Protein AF-B5U8N8-F1 (afdb_monomer_lite)

Radius of gyration: 16.67 Å; chains: 1; bounding box: 47×26×42 Å

Sequence (140 aa):
MSEQDPPDIVIFSNLIWGAAVVCLRKFFLDRLKLEISGQNAQEILMEIVVDSFTDDTGGHLHRAWTFANHCRKSAYTLGYINQLLRNEILQSVANMEAYMNAADSEKIKEKISTSGLQITYSKNIVKIGNYQFSFNKVAH

Secondary structure (DSSP, 8-state):
--S--HHHHHHHHHHHHHHHHHHHHHHHHHHH-EEE-SHHHHHHHHHHHHTT-SSHHHHHHHHHHHHHHHHHHHHHHT----HHHHHHHHHHHHTHHHHHHHS-HHHHHHHHHHS--EEEEEEEEEEETTEEEEEEEEE-

pLDDT: mean 84.64, std 13.11, range [40.09, 97.38]

Structure (mmCIF, N/CA/C/O backbone):
data_AF-B5U8N8-F1
#
_entry.id   AF-B5U8N8-F1
#
loop_
_atom_site.group_PDB
_atom_site.id
_atom_site.type_symbol
_atom_site.label_atom_id
_atom_site.label_alt_id
_atom_site.label_comp_id
_atom_site.label_asym_id
_atom_site.label_entity_id
_atom_site.label_seq_id
_atom_site.pdbx_PDB_ins_code
_atom_site.Cartn_x
_atom_site.Cartn_y
_atom_site.Cartn_z
_atom_site.occupancy
_atom_site.B_iso_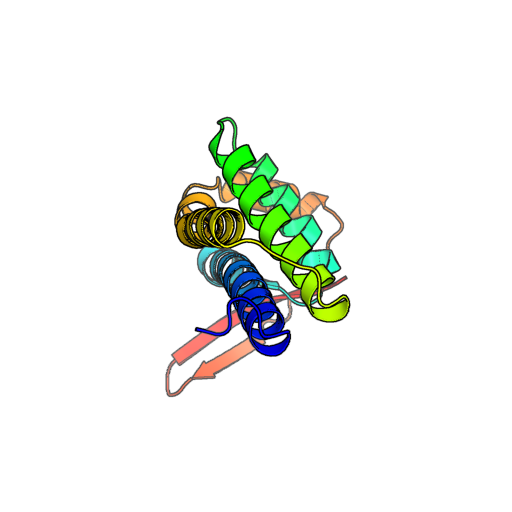or_equiv
_atom_site.auth_seq_id
_atom_site.auth_comp_id
_atom_site.auth_asym_id
_atom_site.auth_atom_id
_atom_site.pdbx_PDB_model_num
ATOM 1 N N . MET A 1 1 ? 18.622 -10.081 -26.498 1.00 40.09 1 MET A N 1
ATOM 2 C CA . MET A 1 1 ? 17.191 -9.711 -26.410 1.00 40.09 1 MET A CA 1
ATOM 3 C C . MET A 1 1 ? 17.149 -8.321 -25.812 1.00 40.09 1 MET A C 1
ATOM 5 O O . MET A 1 1 ? 17.874 -8.130 -24.850 1.00 40.09 1 MET A O 1
ATOM 9 N N . SER A 1 2 ? 16.449 -7.369 -26.441 1.00 42.28 2 SER A N 1
ATOM 10 C CA . SER A 1 2 ? 16.427 -5.941 -26.066 1.00 42.28 2 SER A CA 1
ATOM 11 C C . SER A 1 2 ? 16.275 -5.785 -24.551 1.00 42.28 2 SER A C 1
ATOM 13 O O . SER A 1 2 ? 15.237 -6.129 -23.997 1.00 42.28 2 SER A O 1
ATOM 15 N N . GLU A 1 3 ? 17.352 -5.400 -23.862 1.00 53.81 3 GLU A N 1
ATOM 16 C CA . GLU A 1 3 ? 17.393 -5.459 -22.398 1.00 53.81 3 GLU A CA 1
ATOM 17 C C . GLU A 1 3 ? 16.565 -4.352 -21.751 1.00 53.81 3 GLU A C 1
ATOM 19 O O . GLU A 1 3 ? 16.198 -4.494 -20.585 1.00 53.81 3 GLU A O 1
ATOM 24 N N . GLN A 1 4 ? 16.241 -3.278 -22.478 1.00 58.50 4 GLN A N 1
ATOM 25 C CA . GLN A 1 4 ? 15.483 -2.142 -21.963 1.00 58.50 4 GLN A CA 1
ATOM 26 C C . GLN A 1 4 ? 14.849 -1.321 -23.078 1.00 58.50 4 GLN A C 1
ATOM 28 O O . GLN A 1 4 ? 15.334 -0.242 -23.419 1.00 58.50 4 GLN A O 1
ATOM 33 N N . ASP A 1 5 ? 13.724 -1.790 -23.600 1.00 63.06 5 ASP A N 1
ATOM 34 C CA . ASP A 1 5 ? 12.861 -0.885 -24.339 1.00 63.06 5 ASP A CA 1
ATOM 35 C C . ASP A 1 5 ? 12.143 0.040 -23.335 1.00 63.06 5 ASP A C 1
ATOM 37 O O . ASP A 1 5 ? 11.531 -0.445 -22.376 1.00 63.06 5 ASP A O 1
ATOM 41 N N . PRO A 1 6 ? 12.212 1.379 -23.496 1.00 65.62 6 PRO A N 1
ATOM 42 C CA . PRO A 1 6 ? 11.487 2.318 -22.638 1.00 65.62 6 PRO A CA 1
ATOM 43 C C . PRO A 1 6 ? 9.995 1.962 -22.447 1.00 65.62 6 PRO A C 1
ATOM 45 O O . PRO A 1 6 ? 9.508 2.090 -21.321 1.00 65.62 6 PRO A O 1
ATOM 48 N N . PRO A 1 7 ? 9.276 1.434 -23.465 1.00 73.31 7 PRO A N 1
ATOM 49 C CA . PRO A 1 7 ? 7.942 0.853 -23.290 1.00 73.31 7 PRO A CA 1
ATOM 50 C C . PRO A 1 7 ? 7.827 -0.214 -22.189 1.00 73.31 7 PRO A C 1
ATOM 52 O O . PRO A 1 7 ? 6.867 -0.181 -21.419 1.00 73.31 7 PRO A O 1
ATOM 55 N N . ASP A 1 8 ? 8.800 -1.117 -22.048 1.00 80.81 8 ASP A N 1
ATOM 56 C CA . ASP A 1 8 ? 8.757 -2.196 -21.052 1.00 80.81 8 ASP A CA 1
ATOM 57 C C . ASP A 1 8 ? 8.882 -1.656 -19.628 1.00 80.81 8 ASP A C 1
ATOM 59 O O . ASP A 1 8 ? 8.217 -2.132 -18.708 1.00 80.81 8 ASP A O 1
ATOM 63 N N . ILE A 1 9 ? 9.716 -0.631 -19.439 1.00 81.50 9 ILE A N 1
ATOM 64 C CA . ILE A 1 9 ? 9.893 0.037 -18.144 1.00 81.50 9 ILE A CA 1
ATOM 65 C C . ILE A 1 9 ? 8.608 0.757 -17.739 1.00 81.50 9 ILE A C 1
ATOM 67 O O . ILE A 1 9 ? 8.217 0.702 -16.571 1.00 81.50 9 ILE A O 1
ATOM 71 N N . VAL A 1 10 ? 7.936 1.405 -18.693 1.00 85.38 10 VAL A N 1
ATOM 72 C CA . VAL A 1 10 ? 6.658 2.085 -18.456 1.00 85.38 10 VAL A CA 1
ATOM 73 C C . VAL A 1 10 ? 5.574 1.075 -18.092 1.00 85.38 10 VAL A C 1
ATOM 75 O O . VAL A 1 10 ? 4.872 1.271 -17.100 1.00 85.38 10 VAL A O 1
ATOM 78 N N . ILE A 1 11 ? 5.459 -0.026 -18.844 1.00 88.38 11 ILE A N 1
ATOM 79 C CA . ILE A 1 11 ? 4.492 -1.096 -18.560 1.00 88.38 11 ILE A CA 1
ATOM 80 C C . ILE A 1 11 ? 4.757 -1.693 -17.178 1.00 88.38 11 ILE A C 1
ATOM 82 O O . ILE A 1 11 ? 3.845 -1.743 -16.354 1.00 88.38 11 ILE A O 1
ATOM 86 N N . PHE A 1 12 ? 6.004 -2.076 -16.894 1.00 90.19 12 PHE A N 1
ATOM 87 C CA . PHE A 1 12 ? 6.409 -2.584 -15.585 1.00 90.19 12 PHE A CA 1
ATOM 88 C C . PHE A 1 12 ? 6.015 -1.611 -14.471 1.00 90.19 12 PHE A C 1
ATOM 90 O O . PHE A 1 12 ? 5.323 -1.983 -13.527 1.00 90.19 12 PHE A O 1
ATOM 97 N N . SER A 1 13 ? 6.391 -0.342 -14.616 1.00 91.50 13 SER A N 1
ATOM 98 C CA . SER A 1 13 ? 6.147 0.682 -13.605 1.00 91.50 13 SER A CA 1
ATOM 99 C C . SER A 1 13 ? 4.659 0.904 -13.330 1.00 91.50 13 SER A C 1
ATOM 101 O O . SER A 1 13 ? 4.249 0.995 -12.171 1.00 91.50 13 SER A O 1
ATOM 103 N N . ASN A 1 14 ? 3.841 0.940 -14.385 1.00 91.06 14 ASN A N 1
ATOM 104 C CA . ASN A 1 14 ? 2.392 1.084 -14.276 1.00 91.06 14 ASN A CA 1
ATOM 105 C C . ASN A 1 14 ? 1.740 -0.131 -13.607 1.00 91.06 14 ASN A C 1
ATOM 107 O O . ASN A 1 14 ? 0.835 0.041 -12.791 1.00 91.06 14 ASN A O 1
ATOM 111 N N . LEU A 1 15 ? 2.208 -1.346 -13.913 1.00 93.75 15 LEU A N 1
ATOM 112 C CA . LEU A 1 15 ? 1.705 -2.573 -13.296 1.00 93.75 15 LEU A CA 1
ATOM 113 C C . LEU A 1 15 ? 2.053 -2.646 -11.807 1.00 93.75 15 LEU A C 1
ATOM 115 O O . LEU A 1 15 ? 1.174 -2.947 -11.003 1.00 93.75 15 LEU A O 1
ATOM 119 N N . ILE A 1 16 ? 3.291 -2.315 -11.426 1.00 95.81 16 ILE A N 1
ATOM 120 C CA . ILE A 1 16 ? 3.712 -2.274 -10.019 1.00 95.81 16 ILE A CA 1
ATOM 121 C C . ILE A 1 16 ? 2.883 -1.253 -9.232 1.00 95.81 16 ILE A C 1
ATOM 123 O O . ILE A 1 16 ? 2.340 -1.580 -8.175 1.00 95.81 16 ILE A O 1
ATOM 127 N N . TRP A 1 17 ? 2.747 -0.028 -9.752 1.00 95.38 17 TRP A N 1
ATOM 128 C CA . TRP A 1 17 ? 1.930 0.999 -9.105 1.00 95.38 17 TRP A CA 1
ATOM 129 C C . TRP A 1 17 ? 0.464 0.568 -8.984 1.00 95.38 17 TRP A C 1
ATOM 131 O O . TRP A 1 17 ? -0.130 0.663 -7.909 1.00 95.38 17 TRP A O 1
ATOM 141 N N . GLY A 1 18 ? -0.111 0.046 -10.070 1.00 94.25 18 GLY A N 1
ATOM 142 C CA . GLY A 1 18 ? -1.485 -0.445 -10.091 1.00 94.25 18 GLY A CA 1
ATOM 143 C C . GLY A 1 18 ? -1.726 -1.555 -9.068 1.00 94.25 18 GLY A C 1
ATOM 144 O O . GLY A 1 18 ? -2.701 -1.489 -8.322 1.00 94.25 18 GLY A O 1
ATOM 145 N N . ALA A 1 19 ? -0.819 -2.530 -8.978 1.00 95.94 19 ALA A N 1
ATOM 146 C CA . ALA A 1 19 ? -0.908 -3.630 -8.022 1.00 95.94 19 ALA A CA 1
ATOM 147 C C . ALA A 1 19 ? -0.899 -3.135 -6.567 1.00 95.94 19 ALA A C 1
ATOM 149 O O . ALA A 1 19 ? -1.757 -3.536 -5.777 1.00 95.94 19 ALA A O 1
ATOM 150 N N . ALA A 1 20 ? 0.005 -2.213 -6.225 1.00 96.88 20 ALA A N 1
ATOM 151 C CA . ALA A 1 20 ? 0.075 -1.638 -4.883 1.00 96.88 20 ALA A CA 1
ATOM 152 C C . ALA A 1 20 ? -1.210 -0.874 -4.514 1.00 96.88 20 ALA A C 1
ATOM 154 O O . ALA A 1 20 ? -1.779 -1.072 -3.437 1.00 96.88 20 ALA A O 1
ATOM 155 N N . VAL A 1 21 ? -1.725 -0.047 -5.433 1.00 95.69 21 VAL A N 1
ATOM 156 C CA . VAL A 1 21 ? -2.983 0.691 -5.236 1.00 95.69 21 VAL A CA 1
ATOM 157 C C . VAL A 1 21 ? -4.172 -0.254 -5.072 1.00 95.69 21 VAL A C 1
ATOM 159 O O . VAL A 1 21 ? -5.045 0.005 -4.241 1.00 95.69 21 VAL A O 1
ATOM 162 N N . VAL A 1 22 ? -4.228 -1.342 -5.844 1.00 95.25 22 VAL A N 1
ATOM 163 C CA . VAL A 1 22 ? -5.284 -2.353 -5.716 1.00 95.25 22 VAL A CA 1
ATOM 164 C C . VAL A 1 22 ? -5.217 -3.039 -4.355 1.00 95.25 22 VAL A C 1
ATOM 166 O O . VAL A 1 22 ? -6.262 -3.169 -3.725 1.00 95.25 22 VAL A O 1
ATOM 169 N N . CYS A 1 23 ? -4.029 -3.403 -3.861 1.00 96.31 23 CYS A N 1
ATOM 170 C CA . CYS A 1 23 ? -3.872 -3.989 -2.524 1.00 96.31 23 CYS A CA 1
ATOM 171 C C . CYS A 1 23 ? -4.429 -3.062 -1.438 1.00 96.31 23 CYS A C 1
ATOM 173 O O . CYS A 1 23 ? -5.240 -3.486 -0.612 1.00 96.31 23 CYS A O 1
ATOM 175 N N . LEU A 1 24 ? -4.055 -1.779 -1.486 1.00 95.81 24 LEU A N 1
ATOM 176 C CA . LEU A 1 24 ? -4.546 -0.770 -0.552 1.00 95.81 24 LEU A CA 1
ATOM 177 C C . LEU A 1 24 ? -6.073 -0.622 -0.638 1.00 95.81 24 LEU A C 1
ATOM 179 O O . LEU A 1 24 ? -6.777 -0.761 0.360 1.00 95.81 24 LEU A O 1
ATOM 183 N N . ARG A 1 25 ? -6.611 -0.386 -1.840 1.00 94.12 25 ARG A N 1
ATOM 184 C CA . ARG A 1 25 ? -8.056 -0.201 -2.048 1.00 94.12 25 ARG A CA 1
ATOM 185 C C . ARG A 1 25 ? -8.864 -1.419 -1.622 1.00 94.12 25 ARG A C 1
ATOM 187 O O . ARG A 1 25 ? -9.894 -1.252 -0.978 1.00 94.12 25 ARG A O 1
ATOM 194 N N . LYS A 1 26 ? -8.399 -2.622 -1.962 1.00 93.81 26 LYS A N 1
ATOM 195 C CA . LYS A 1 26 ? -9.049 -3.881 -1.595 1.00 93.81 26 LYS A CA 1
ATOM 196 C C . LYS A 1 26 ? -9.107 -4.041 -0.081 1.00 93.81 26 LYS A C 1
ATOM 198 O O . LYS A 1 26 ? -10.183 -4.294 0.445 1.00 93.81 26 LYS A O 1
ATOM 203 N N . PHE A 1 27 ? -7.997 -3.817 0.624 1.00 94.75 27 PHE A N 1
ATOM 204 C CA . PHE A 1 27 ? -7.964 -3.898 2.085 1.00 94.75 27 PHE A CA 1
ATOM 205 C C . PHE A 1 27 ? -9.021 -2.990 2.732 1.00 94.75 27 PHE A C 1
ATOM 207 O O . PHE A 1 27 ? -9.844 -3.456 3.521 1.00 94.75 27 PHE A O 1
ATOM 214 N N . PHE A 1 28 ? -9.049 -1.710 2.357 1.00 92.69 28 PHE A N 1
ATOM 215 C CA . PHE A 1 28 ? -9.989 -0.742 2.926 1.00 92.69 28 PHE A CA 1
ATOM 216 C C . PHE A 1 28 ? -11.443 -1.007 2.527 1.00 92.69 28 PHE A C 1
ATOM 218 O O . PHE A 1 28 ? -12.347 -0.869 3.356 1.00 92.69 28 PHE A O 1
ATOM 225 N N . LEU A 1 29 ? -11.685 -1.447 1.294 1.00 90.75 29 LEU A N 1
ATOM 226 C CA . LEU A 1 29 ? -13.023 -1.815 0.850 1.00 90.75 29 LEU A CA 1
ATOM 227 C C . LEU A 1 29 ? -13.528 -3.057 1.592 1.00 90.75 29 LEU A C 1
ATOM 229 O O . LEU A 1 29 ? -14.646 -3.060 2.103 1.00 90.75 29 LEU A O 1
ATOM 233 N N . ASP A 1 30 ? -12.711 -4.100 1.703 1.00 90.06 30 ASP A N 1
ATOM 234 C CA . ASP A 1 30 ? -13.135 -5.379 2.267 1.00 90.06 30 ASP A CA 1
ATOM 235 C C . ASP A 1 30 ? -13.282 -5.306 3.788 1.00 90.06 30 ASP A C 1
ATOM 237 O O . ASP A 1 30 ? -14.326 -5.710 4.316 1.00 90.06 30 ASP A O 1
ATOM 241 N N . ARG A 1 31 ? -12.281 -4.747 4.482 1.00 90.19 31 ARG A N 1
ATOM 242 C CA . ARG A 1 31 ? -12.203 -4.712 5.953 1.00 90.19 31 ARG A CA 1
ATOM 243 C C . ARG A 1 31 ? -12.971 -3.552 6.572 1.00 90.19 31 ARG A C 1
ATOM 245 O O . ARG A 1 31 ? -13.533 -3.705 7.652 1.00 90.19 31 ARG A O 1
ATOM 252 N N . LEU A 1 32 ? -12.988 -2.401 5.901 1.00 87.50 32 LEU A N 1
ATOM 253 C CA . LEU A 1 32 ? -13.490 -1.145 6.469 1.00 87.50 32 LEU A CA 1
ATOM 254 C C . LEU A 1 32 ? -14.684 -0.570 5.702 1.00 87.50 32 LEU A C 1
ATOM 256 O O . LEU A 1 32 ? -15.281 0.402 6.155 1.00 87.50 32 LEU A O 1
ATOM 260 N N . LYS A 1 33 ? -15.073 -1.182 4.573 1.00 88.62 33 LYS A N 1
ATOM 261 C CA . LYS A 1 33 ? -16.145 -0.690 3.689 1.00 88.62 33 LYS A CA 1
ATOM 262 C C . LYS A 1 33 ? -15.894 0.751 3.234 1.00 88.62 33 LYS A C 1
ATOM 264 O O . LYS A 1 33 ? -16.837 1.525 3.065 1.00 88.62 33 LYS A O 1
ATOM 269 N N . LEU A 1 34 ? -14.620 1.095 3.035 1.00 88.19 34 LEU A N 1
ATOM 270 C CA . LEU A 1 34 ? -14.165 2.402 2.573 1.00 88.19 34 LEU A CA 1
ATOM 271 C C . LEU A 1 34 ? -13.639 2.299 1.138 1.00 88.19 34 LEU A C 1
ATOM 273 O O . LEU A 1 34 ? -12.655 1.617 0.864 1.00 88.19 34 LEU A O 1
ATOM 277 N N . GLU A 1 35 ? -14.278 3.014 0.222 1.00 89.31 35 GLU A N 1
ATOM 278 C CA . GLU A 1 35 ? -13.771 3.259 -1.122 1.00 89.31 35 GLU A CA 1
ATOM 279 C C . GLU A 1 35 ? -12.790 4.435 -1.086 1.00 89.31 35 GLU A C 1
ATOM 281 O O . GLU A 1 35 ? -13.153 5.556 -0.729 1.00 89.31 35 GLU A O 1
ATOM 286 N N . ILE A 1 36 ? -11.541 4.195 -1.486 1.00 86.81 36 ILE A N 1
ATOM 287 C CA . ILE A 1 36 ? -10.500 5.228 -1.501 1.00 86.81 36 ILE A CA 1
ATOM 288 C C . ILE A 1 36 ? -10.394 5.857 -2.885 1.00 86.81 36 ILE A C 1
ATOM 290 O O . ILE A 1 36 ? -10.013 5.196 -3.863 1.00 86.81 36 ILE A O 1
ATOM 294 N N . SER A 1 37 ? -10.616 7.168 -2.937 1.00 80.69 37 SER A N 1
ATOM 295 C CA . SER A 1 37 ? -10.389 7.989 -4.121 1.00 80.69 37 SER A CA 1
ATOM 296 C C . SER A 1 37 ? -9.370 9.095 -3.841 1.00 80.69 37 SER A C 1
ATOM 298 O O . SER A 1 37 ? -9.346 9.667 -2.757 1.00 80.69 37 SER A O 1
ATOM 300 N N . GLY A 1 38 ? -8.527 9.396 -4.830 1.00 84.50 38 GLY A N 1
ATOM 301 C CA . GLY A 1 38 ? -7.495 10.428 -4.718 1.00 84.50 38 GLY A CA 1
ATOM 302 C C . GLY A 1 38 ? -6.163 9.915 -4.171 1.00 84.50 38 GLY A C 1
ATOM 303 O O . GLY A 1 38 ? -6.107 9.023 -3.328 1.00 84.50 38 GLY A O 1
ATOM 304 N N . GLN A 1 39 ? -5.074 10.482 -4.686 1.00 85.69 39 GLN A N 1
ATOM 305 C CA . GLN A 1 39 ? -3.723 10.046 -4.341 1.00 85.69 39 GLN A CA 1
ATOM 306 C C . GLN A 1 39 ? -3.342 10.446 -2.912 1.00 85.69 39 GLN A C 1
ATOM 308 O O . GLN A 1 39 ? -2.795 9.632 -2.183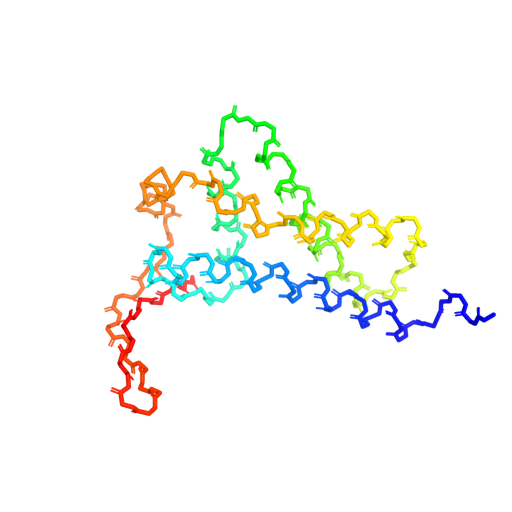 1.00 85.69 39 GLN A O 1
ATOM 313 N N . ASN A 1 40 ? -3.675 11.668 -2.486 1.00 88.12 40 ASN A N 1
ATOM 314 C CA . ASN A 1 40 ? -3.344 12.141 -1.139 1.00 88.12 40 ASN A CA 1
ATOM 315 C C . ASN A 1 40 ? -3.949 11.236 -0.051 1.00 88.12 40 ASN A C 1
ATOM 317 O O . ASN A 1 40 ? -3.275 10.857 0.900 1.00 88.12 40 ASN A O 1
ATOM 321 N N . ALA A 1 41 ? -5.200 10.808 -0.249 1.00 89.75 41 ALA A N 1
ATOM 322 C CA . ALA A 1 41 ? -5.848 9.856 0.644 1.00 89.75 41 ALA A CA 1
ATOM 323 C C . ALA A 1 41 ? -5.124 8.500 0.670 1.00 89.75 41 ALA A C 1
ATOM 325 O O . ALA A 1 41 ? -5.019 7.896 1.729 1.00 89.75 41 ALA A O 1
ATOM 326 N N . GLN A 1 42 ? -4.605 8.019 -0.465 1.00 93.06 42 GLN A N 1
ATOM 327 C CA . GLN A 1 42 ? -3.848 6.762 -0.516 1.00 93.06 42 GLN A CA 1
ATOM 328 C C . GLN A 1 42 ? -2.552 6.833 0.296 1.00 93.06 42 GLN A C 1
ATOM 330 O O . GLN A 1 42 ? -2.254 5.882 1.009 1.00 93.06 42 GLN A O 1
ATOM 335 N N . GLU A 1 43 ? -1.815 7.944 0.213 1.00 93.12 43 GLU A N 1
ATOM 336 C CA . GLU A 1 43 ? -0.575 8.134 0.980 1.00 93.12 43 GLU A CA 1
ATOM 337 C C . GLU A 1 43 ? -0.858 8.145 2.487 1.00 93.12 43 GLU A C 1
ATOM 339 O O . GLU A 1 43 ? -0.307 7.328 3.219 1.00 93.12 43 GLU A O 1
ATOM 344 N N . ILE A 1 44 ? -1.803 8.981 2.934 1.00 92.88 44 ILE A N 1
ATOM 345 C CA . ILE A 1 44 ? -2.174 9.088 4.355 1.00 92.88 44 ILE A CA 1
ATOM 346 C C . ILE A 1 44 ? -2.664 7.738 4.894 1.00 92.88 44 ILE A C 1
ATOM 348 O O . ILE A 1 44 ? -2.279 7.303 5.977 1.00 92.88 44 ILE A O 1
ATOM 352 N N . LEU A 1 45 ? -3.520 7.045 4.139 1.00 94.50 45 LEU A N 1
ATOM 353 C CA . LEU A 1 45 ? -4.045 5.749 4.564 1.00 94.50 45 LEU A CA 1
ATOM 354 C C . LEU A 1 45 ? -2.959 4.673 4.605 1.00 94.50 45 LEU A C 1
ATOM 356 O O . LEU A 1 45 ? -3.020 3.808 5.474 1.00 94.50 45 LEU A O 1
ATOM 360 N N . MET A 1 46 ? -1.968 4.719 3.712 1.00 96.38 46 MET A N 1
ATOM 361 C CA . MET A 1 46 ? -0.829 3.810 3.790 1.00 96.38 46 MET A CA 1
ATOM 362 C C . MET A 1 46 ? 0.010 4.065 5.043 1.00 96.38 46 MET A C 1
ATOM 364 O O . MET A 1 46 ? 0.341 3.112 5.742 1.00 96.38 46 MET A O 1
ATOM 368 N N . GLU A 1 47 ? 0.313 5.326 5.360 1.00 95.06 47 GLU A N 1
ATOM 369 C CA . GLU A 1 47 ? 1.033 5.689 6.589 1.00 95.06 47 GLU A CA 1
ATOM 370 C C . GLU A 1 47 ? 0.298 5.175 7.834 1.00 95.06 47 GLU A C 1
ATOM 372 O O . GLU A 1 47 ? 0.897 4.534 8.695 1.00 95.06 47 GLU A O 1
ATOM 377 N N . ILE A 1 48 ? -1.028 5.339 7.883 1.00 95.38 48 ILE A N 1
ATOM 378 C CA . ILE A 1 48 ? -1.857 4.808 8.974 1.00 95.38 48 ILE A CA 1
ATOM 379 C C . ILE A 1 48 ? -1.731 3.283 9.096 1.00 95.38 48 ILE A C 1
ATOM 381 O O . ILE A 1 48 ? -1.650 2.764 10.213 1.00 95.38 48 ILE A O 1
ATOM 385 N N . VAL A 1 49 ? -1.728 2.556 7.974 1.00 96.38 49 VAL A N 1
ATOM 386 C CA . VAL A 1 49 ? -1.575 1.094 7.981 1.00 96.38 49 VAL A CA 1
ATOM 387 C C . VAL A 1 49 ? -0.178 0.700 8.449 1.00 96.38 49 VAL A C 1
ATOM 389 O O . VAL A 1 49 ? -0.057 -0.180 9.298 1.00 96.38 49 VAL A O 1
ATOM 392 N N . VAL A 1 50 ? 0.870 1.353 7.948 1.00 96.44 50 VAL A N 1
ATOM 393 C CA . VAL A 1 50 ? 2.259 1.106 8.363 1.00 96.44 50 VAL A CA 1
ATOM 394 C C . VAL A 1 50 ? 2.421 1.325 9.866 1.00 96.44 50 VAL A C 1
ATOM 396 O O . VAL A 1 50 ? 2.954 0.460 10.557 1.00 96.44 50 VAL A O 1
ATOM 399 N N . ASP A 1 51 ? 1.880 2.416 10.402 1.00 94.31 51 ASP A N 1
ATOM 400 C CA . ASP A 1 51 ? 1.970 2.705 11.830 1.00 94.31 51 ASP A CA 1
ATOM 401 C C . ASP A 1 51 ? 1.117 1.776 12.711 1.00 94.31 51 ASP A C 1
ATOM 403 O O . ASP A 1 51 ? 1.180 1.840 13.949 1.00 94.31 51 ASP A O 1
ATOM 407 N N . SER A 1 52 ? 0.236 0.970 12.113 1.00 95.31 52 SER A N 1
ATOM 408 C CA . SER A 1 52 ? -0.550 -0.006 12.866 1.00 95.31 52 SER A CA 1
ATOM 409 C C . SER A 1 52 ? 0.340 -1.124 13.414 1.00 95.31 52 SER A C 1
ATOM 411 O O . SER A 1 52 ? 0.083 -1.607 14.518 1.00 95.31 52 SER A O 1
ATOM 413 N N . PHE A 1 53 ? 1.442 -1.435 12.728 1.00 95.31 53 PHE A N 1
ATOM 414 C CA . PHE A 1 53 ? 2.395 -2.463 13.126 1.00 95.31 53 PHE A CA 1
ATOM 415 C C . PHE A 1 53 ? 3.268 -2.038 14.308 1.00 95.31 53 PHE A C 1
ATOM 417 O O . PHE A 1 53 ? 3.506 -0.857 14.562 1.00 95.31 53 PHE A O 1
ATOM 424 N N . THR A 1 54 ? 3.751 -3.039 15.038 1.00 92.00 54 THR A N 1
ATOM 425 C CA . THR A 1 54 ? 4.765 -2.894 16.094 1.00 92.00 54 THR A CA 1
ATOM 426 C C . THR A 1 54 ? 6.038 -3.681 15.783 1.00 92.00 54 THR A C 1
ATOM 428 O O . THR A 1 54 ? 6.968 -3.669 16.584 1.00 92.00 54 THR A O 1
ATOM 431 N N . ASP A 1 55 ? 6.064 -4.391 14.655 1.00 93.12 55 ASP A N 1
ATOM 432 C CA . ASP A 1 55 ? 7.160 -5.234 14.189 1.00 93.12 55 ASP A CA 1
ATOM 433 C C . ASP A 1 55 ? 7.677 -4.770 12.813 1.00 93.12 55 ASP A C 1
ATOM 435 O O . ASP A 1 55 ? 7.201 -3.785 12.234 1.00 93.12 55 ASP A O 1
ATOM 439 N N . ASP A 1 56 ? 8.651 -5.501 12.270 1.00 94.00 56 ASP A N 1
ATOM 440 C CA . ASP A 1 56 ? 9.305 -5.170 11.000 1.00 94.00 56 ASP A CA 1
ATOM 441 C C . ASP A 1 56 ? 8.370 -5.264 9.778 1.00 94.00 56 ASP A C 1
ATOM 443 O O . ASP A 1 56 ? 8.702 -4.757 8.700 1.00 94.00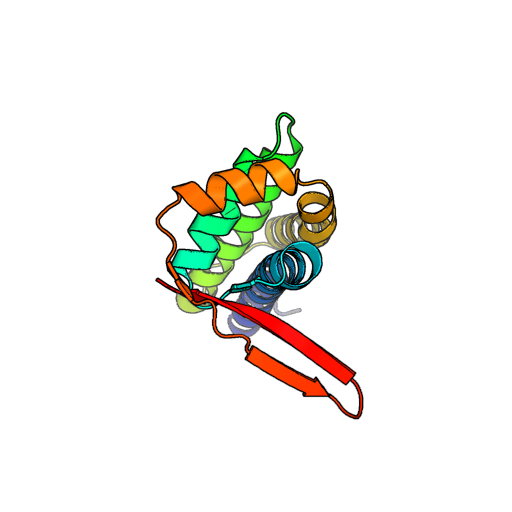 56 ASP A O 1
ATOM 447 N N . THR A 1 57 ? 7.172 -5.845 9.924 1.00 95.25 57 THR A N 1
ATOM 448 C CA . THR A 1 57 ? 6.172 -5.930 8.849 1.00 95.25 57 THR A CA 1
ATOM 449 C C . THR A 1 57 ? 5.803 -4.542 8.331 1.00 95.25 57 THR A C 1
ATOM 451 O O . THR A 1 57 ? 5.700 -4.344 7.117 1.00 95.25 57 THR A O 1
ATOM 454 N N . GLY A 1 58 ? 5.688 -3.554 9.228 1.00 93.75 58 GLY A N 1
ATOM 455 C CA . GLY A 1 58 ? 5.429 -2.162 8.854 1.00 93.75 58 GLY A CA 1
ATOM 456 C C . GLY A 1 58 ? 6.537 -1.584 7.970 1.00 93.75 58 GLY A C 1
ATOM 457 O O . GLY A 1 58 ? 6.257 -0.955 6.948 1.00 93.75 58 GLY A O 1
ATOM 458 N N . GLY A 1 59 ? 7.800 -1.873 8.293 1.00 95.44 59 GLY A N 1
ATOM 459 C CA . GLY A 1 59 ? 8.953 -1.461 7.490 1.00 95.44 59 GLY A CA 1
ATOM 460 C C . GLY A 1 59 ? 8.965 -2.103 6.100 1.00 95.44 59 GLY A C 1
ATOM 461 O O . GLY A 1 59 ? 9.210 -1.422 5.099 1.00 95.44 59 GLY A O 1
ATOM 462 N N . HIS A 1 60 ? 8.641 -3.396 6.011 1.00 96.31 60 HIS A N 1
ATOM 463 C CA . HIS A 1 60 ? 8.527 -4.101 4.731 1.00 96.31 60 HIS A CA 1
ATOM 464 C C . HIS A 1 60 ? 7.390 -3.559 3.859 1.00 96.31 60 HIS A C 1
ATOM 466 O O . HIS A 1 60 ? 7.583 -3.357 2.656 1.00 96.31 60 HIS A O 1
ATOM 472 N N . LEU A 1 61 ? 6.235 -3.265 4.457 1.00 97.25 61 LEU A N 1
ATOM 473 C CA . LEU A 1 61 ? 5.102 -2.660 3.764 1.00 97.25 61 LEU A CA 1
ATOM 474 C C . LEU A 1 61 ? 5.431 -1.248 3.264 1.00 97.25 61 LEU A C 1
ATOM 476 O O . LEU A 1 61 ? 5.203 -0.938 2.093 1.00 97.25 61 LEU A O 1
ATOM 480 N N . HIS A 1 62 ? 6.029 -0.414 4.117 1.00 96.75 62 HIS A N 1
ATOM 481 C CA . HIS A 1 62 ? 6.460 0.932 3.747 1.00 96.75 62 HIS A CA 1
ATOM 482 C C . HIS A 1 62 ? 7.457 0.906 2.581 1.00 96.75 62 HIS A C 1
ATOM 484 O O . HIS A 1 62 ? 7.363 1.706 1.645 1.00 96.75 62 HIS A O 1
ATOM 490 N N . ARG A 1 63 ? 8.385 -0.058 2.586 1.00 96.25 63 ARG A N 1
ATOM 491 C CA . ARG A 1 63 ? 9.332 -0.265 1.486 1.00 96.25 63 ARG A CA 1
ATOM 492 C C . ARG A 1 63 ? 8.626 -0.645 0.185 1.00 96.25 63 ARG A C 1
ATOM 494 O O . ARG A 1 63 ? 8.917 -0.040 -0.846 1.00 96.25 63 ARG A O 1
ATOM 501 N N . ALA A 1 64 ? 7.682 -1.586 0.235 1.00 97.06 64 ALA A N 1
ATOM 502 C CA . ALA A 1 64 ? 6.896 -1.997 -0.930 1.00 97.06 64 ALA A CA 1
ATOM 503 C C . ALA A 1 64 ? 6.133 -0.813 -1.540 1.00 97.06 64 ALA A C 1
ATOM 505 O O . ALA A 1 64 ? 6.194 -0.579 -2.750 1.00 97.06 64 ALA A O 1
ATOM 506 N N . TRP A 1 65 ? 5.482 -0.015 -0.691 1.00 97.38 65 TRP A N 1
ATOM 507 C CA . TRP A 1 65 ? 4.784 1.191 -1.121 1.00 97.38 65 TRP A CA 1
ATOM 508 C C . TRP A 1 65 ? 5.735 2.224 -1.728 1.00 97.38 65 TRP A C 1
ATOM 510 O O . TRP A 1 65 ? 5.467 2.758 -2.803 1.00 97.38 65 TRP A O 1
ATOM 520 N N . THR A 1 66 ? 6.888 2.455 -1.095 1.00 95.19 66 THR A N 1
ATOM 521 C CA . THR A 1 66 ? 7.920 3.377 -1.592 1.00 95.19 66 THR A CA 1
ATOM 522 C C . THR A 1 66 ? 8.425 2.963 -2.974 1.00 95.19 66 THR A C 1
ATOM 524 O O . THR A 1 66 ? 8.543 3.808 -3.865 1.00 95.19 66 THR A O 1
ATOM 527 N N . PHE A 1 67 ? 8.670 1.668 -3.196 1.00 94.56 67 PHE A N 1
ATOM 528 C CA . PHE A 1 67 ? 9.053 1.145 -4.507 1.00 94.56 67 PHE A CA 1
ATOM 529 C C . PHE A 1 67 ? 7.972 1.366 -5.565 1.00 94.56 67 PHE A C 1
ATOM 531 O O . PHE A 1 67 ? 8.280 1.823 -6.670 1.00 94.56 67 PHE A O 1
ATOM 538 N N . ALA A 1 68 ? 6.708 1.106 -5.231 1.00 94.94 68 ALA A N 1
ATOM 539 C CA . ALA A 1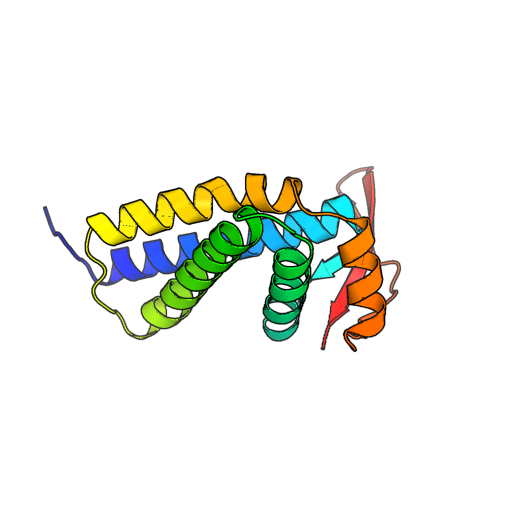 68 ? 5.596 1.361 -6.137 1.00 94.94 68 ALA A CA 1
ATOM 540 C C . ALA A 1 68 ? 5.455 2.855 -6.471 1.00 94.94 68 ALA A C 1
ATOM 542 O O . ALA A 1 68 ? 5.256 3.224 -7.631 1.00 94.94 68 ALA A O 1
ATOM 543 N N . ASN A 1 69 ? 5.644 3.726 -5.481 1.00 92.38 69 ASN A N 1
ATOM 544 C CA . ASN A 1 69 ? 5.633 5.172 -5.665 1.00 92.38 69 ASN A CA 1
ATOM 545 C C . ASN A 1 69 ? 6.799 5.668 -6.528 1.00 92.38 69 AS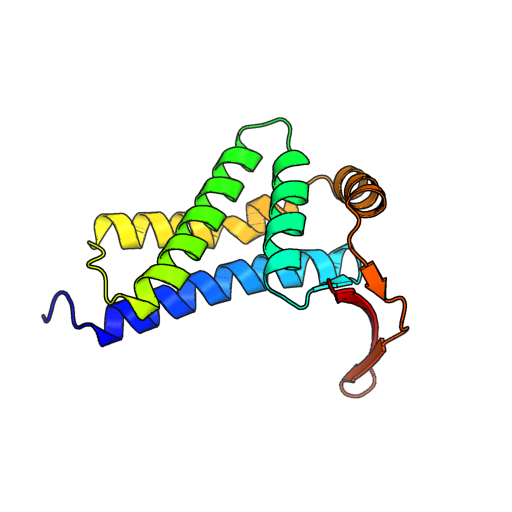N A C 1
ATOM 547 O O . ASN A 1 69 ? 6.637 6.589 -7.333 1.00 92.38 69 ASN A O 1
ATOM 551 N N . HIS A 1 70 ? 7.973 5.050 -6.392 1.00 90.00 70 HIS A N 1
ATOM 552 C CA . HIS A 1 70 ? 9.103 5.321 -7.269 1.00 90.00 70 HIS A CA 1
ATOM 553 C C . HIS A 1 70 ? 8.792 4.899 -8.709 1.00 90.00 70 HIS A C 1
ATOM 555 O O . HIS A 1 70 ? 8.964 5.707 -9.616 1.00 90.00 70 HIS A O 1
ATOM 561 N N . CYS A 1 71 ? 8.232 3.702 -8.919 1.00 89.81 71 CYS A N 1
ATOM 562 C CA . CYS A 1 71 ? 7.789 3.236 -10.237 1.00 89.81 71 CYS A CA 1
ATOM 563 C C . CYS A 1 71 ? 6.797 4.214 -10.883 1.00 89.81 71 CYS A C 1
ATOM 565 O O . CYS A 1 71 ? 6.979 4.614 -12.031 1.00 89.81 71 CYS A O 1
ATOM 567 N N . ARG A 1 72 ? 5.806 4.695 -10.124 1.00 88.31 72 ARG A N 1
ATOM 568 C CA . ARG A 1 72 ? 4.850 5.709 -10.593 1.00 88.31 72 ARG A CA 1
ATOM 569 C C . ARG A 1 72 ? 5.538 6.969 -11.123 1.00 88.31 72 ARG A C 1
ATOM 571 O O . ARG A 1 72 ? 5.107 7.503 -12.137 1.00 88.31 72 ARG A O 1
ATOM 578 N N . LYS A 1 73 ? 6.584 7.459 -10.447 1.00 83.56 73 LYS A N 1
ATOM 579 C CA . LYS A 1 73 ? 7.361 8.634 -10.888 1.00 83.56 73 LYS A CA 1
ATOM 580 C C . LYS A 1 73 ? 8.230 8.302 -12.106 1.00 83.56 73 LYS A C 1
ATOM 582 O O . LYS A 1 73 ? 8.251 9.071 -13.063 1.00 83.56 73 LYS A O 1
ATOM 587 N N . SER A 1 74 ? 8.890 7.146 -12.085 1.00 74.19 74 SER A N 1
ATOM 588 C CA . SER A 1 74 ? 9.815 6.695 -13.130 1.00 74.19 74 SER A CA 1
ATOM 589 C C . SER A 1 74 ? 9.130 6.364 -14.458 1.00 74.19 74 SER A C 1
ATOM 591 O O . SER A 1 74 ? 9.747 6.530 -15.509 1.00 74.19 74 SER A O 1
ATOM 593 N N . ALA A 1 75 ? 7.844 5.994 -14.440 1.00 70.50 75 ALA A N 1
ATOM 594 C CA . ALA A 1 75 ? 7.037 5.820 -15.649 1.00 70.50 75 ALA A CA 1
ATOM 595 C C . ALA A 1 75 ? 7.000 7.086 -16.529 1.00 70.50 75 ALA A C 1
ATOM 597 O O . ALA A 1 75 ? 6.940 6.979 -17.750 1.00 70.50 75 ALA A O 1
ATOM 598 N N . TYR A 1 76 ? 7.071 8.278 -15.926 1.00 63.97 76 TYR A N 1
ATOM 599 C CA . TYR A 1 76 ? 7.059 9.551 -16.657 1.00 63.97 76 TYR A CA 1
ATOM 600 C C . TYR A 1 76 ? 8.453 10.021 -17.078 1.00 63.97 76 TYR A C 1
ATOM 602 O O . TYR A 1 76 ? 8.574 10.790 -18.026 1.00 63.97 76 TYR A O 1
ATOM 610 N N . THR A 1 77 ? 9.502 9.581 -16.381 1.00 70.44 77 THR A N 1
ATOM 611 C CA . THR A 1 77 ? 10.886 10.010 -16.638 1.00 70.44 77 THR A CA 1
ATOM 612 C C . THR A 1 77 ? 11.694 9.005 -17.459 1.00 70.44 77 THR A C 1
ATOM 614 O O . THR A 1 77 ? 12.851 9.282 -17.761 1.00 70.44 77 THR A O 1
ATOM 617 N N . LEU A 1 78 ? 11.098 7.860 -17.827 1.00 66.38 78 LEU A N 1
ATOM 618 C CA . LEU A 1 78 ? 11.745 6.757 -18.555 1.00 66.38 78 LEU A CA 1
ATOM 619 C C . LEU A 1 78 ? 13.060 6.305 -17.893 1.00 66.38 78 LEU A C 1
ATOM 621 O O . LEU A 1 78 ? 14.036 5.973 -18.563 1.00 66.38 78 LEU A O 1
ATOM 625 N N . GLY A 1 79 ? 13.094 6.324 -16.557 1.00 66.75 79 GLY A N 1
ATOM 626 C CA . GLY A 1 79 ? 14.289 5.990 -15.789 1.00 66.75 79 GLY A CA 1
ATOM 627 C C . GLY A 1 79 ? 14.709 4.527 -15.958 1.00 66.75 79 GLY A C 1
ATOM 628 O O . GLY A 1 79 ? 13.879 3.624 -15.925 1.00 66.75 79 GLY A O 1
ATOM 629 N N . TYR A 1 80 ? 16.013 4.285 -16.087 1.00 74.06 80 TYR A N 1
ATOM 630 C CA . TYR A 1 80 ? 16.594 2.941 -16.104 1.00 74.06 80 TYR A CA 1
ATOM 631 C C . TYR A 1 80 ? 16.285 2.193 -14.791 1.00 74.06 80 TYR A C 1
ATOM 633 O O . TYR A 1 80 ? 16.596 2.682 -13.706 1.00 74.06 80 TYR A O 1
ATOM 641 N N . ILE A 1 81 ? 15.739 0.974 -14.884 1.00 78.38 81 ILE A N 1
ATOM 642 C CA . ILE A 1 81 ? 15.587 0.042 -13.751 1.00 78.38 81 ILE A CA 1
ATOM 643 C C . ILE A 1 81 ? 16.246 -1.282 -14.143 1.00 78.38 81 ILE A C 1
ATOM 645 O O . ILE A 1 81 ? 15.744 -1.972 -15.040 1.00 78.38 81 ILE A O 1
ATOM 649 N N . ASN A 1 82 ? 17.358 -1.643 -13.490 1.00 83.75 82 ASN A N 1
ATOM 650 C CA . ASN A 1 82 ? 18.024 -2.927 -13.741 1.00 83.75 82 ASN A CA 1
ATOM 651 C C . ASN A 1 82 ? 17.156 -4.114 -13.298 1.00 83.75 82 ASN A C 1
ATOM 653 O O . ASN A 1 82 ? 16.254 -3.988 -12.471 1.00 83.75 82 ASN A O 1
ATOM 657 N N . GLN A 1 83 ? 17.463 -5.291 -13.839 1.00 85.06 83 GLN A N 1
ATOM 658 C CA . GLN A 1 83 ? 16.705 -6.515 -13.588 1.00 85.06 83 GLN A CA 1
ATOM 659 C C . GLN A 1 83 ? 16.696 -6.941 -12.112 1.00 85.06 83 GLN A C 1
ATOM 661 O O . GLN A 1 83 ? 15.662 -7.392 -11.625 1.00 85.06 83 GLN A O 1
ATOM 666 N N . LEU A 1 84 ? 17.810 -6.776 -11.390 1.00 87.69 84 LEU A N 1
ATOM 667 C CA . LEU A 1 84 ? 17.890 -7.125 -9.968 1.00 87.69 84 LEU A CA 1
ATOM 668 C C . LEU A 1 84 ? 16.880 -6.310 -9.150 1.00 87.69 84 LEU A C 1
ATOM 670 O O . LEU A 1 84 ? 16.093 -6.873 -8.394 1.00 87.69 84 LEU A O 1
ATOM 674 N N . LEU A 1 85 ? 16.849 -4.998 -9.380 1.00 88.38 85 LEU A N 1
ATOM 675 C CA . LEU A 1 85 ? 15.912 -4.086 -8.742 1.00 88.38 85 LEU A CA 1
ATOM 676 C C . LEU A 1 85 ? 14.467 -4.381 -9.163 1.00 88.38 85 LEU A C 1
ATOM 678 O O . LEU A 1 85 ? 13.582 -4.369 -8.316 1.00 88.38 85 LEU A O 1
ATOM 682 N N . ARG A 1 86 ? 14.205 -4.715 -10.437 1.00 89.00 86 ARG A N 1
ATOM 683 C CA . ARG A 1 86 ? 12.858 -5.143 -10.868 1.00 89.00 86 ARG A CA 1
ATOM 684 C C . ARG A 1 86 ? 12.379 -6.370 -10.092 1.00 89.00 86 ARG A C 1
ATOM 686 O O . ARG A 1 86 ? 11.227 -6.397 -9.668 1.00 89.00 86 ARG A O 1
ATOM 693 N N . ASN A 1 87 ? 13.250 -7.355 -9.880 1.00 90.81 87 ASN A N 1
ATOM 694 C CA . ASN A 1 87 ? 12.916 -8.558 -9.120 1.00 90.81 87 ASN A CA 1
ATOM 695 C C . ASN A 1 87 ? 12.664 -8.250 -7.636 1.00 90.81 87 ASN A C 1
ATOM 697 O O . ASN A 1 87 ? 11.703 -8.769 -7.073 1.00 90.81 87 ASN A O 1
ATOM 701 N N . GLU A 1 88 ? 13.472 -7.381 -7.021 1.00 93.94 88 GLU A N 1
ATOM 702 C CA . GLU A 1 88 ? 13.256 -6.932 -5.637 1.00 93.94 88 GLU A CA 1
ATOM 703 C C . GLU A 1 88 ? 11.910 -6.207 -5.491 1.00 93.94 88 GLU A C 1
ATOM 705 O O . GLU A 1 88 ? 11.128 -6.517 -4.592 1.00 93.94 88 GLU A O 1
ATOM 710 N N . ILE A 1 89 ? 11.597 -5.296 -6.419 1.00 94.62 89 ILE A N 1
ATOM 711 C CA . ILE A 1 89 ? 10.319 -4.575 -6.452 1.00 94.62 89 ILE A CA 1
ATOM 712 C C . ILE A 1 89 ? 9.151 -5.555 -6.604 1.00 94.62 89 ILE A C 1
ATOM 714 O O . ILE A 1 89 ? 8.178 -5.463 -5.856 1.00 94.62 89 ILE A O 1
ATOM 718 N N . LEU A 1 90 ? 9.246 -6.505 -7.541 1.00 94.31 90 LEU A N 1
ATOM 719 C CA . LEU A 1 90 ? 8.210 -7.516 -7.768 1.00 94.31 90 LEU A CA 1
ATOM 720 C C . LEU A 1 90 ? 7.938 -8.334 -6.509 1.00 94.31 90 LEU A C 1
ATOM 722 O O . LEU A 1 90 ? 6.784 -8.466 -6.116 1.00 94.31 90 LEU A O 1
ATOM 726 N N . GLN A 1 91 ? 8.983 -8.855 -5.864 1.00 95.31 91 GLN A N 1
ATOM 727 C CA . GLN A 1 91 ? 8.831 -9.629 -4.632 1.00 95.31 91 GLN A CA 1
ATOM 728 C C . GLN A 1 91 ? 8.232 -8.782 -3.507 1.00 95.31 91 GLN A C 1
ATOM 730 O O . GLN A 1 91 ? 7.332 -9.232 -2.800 1.00 95.31 91 GLN A O 1
ATOM 735 N N . SER A 1 92 ? 8.694 -7.539 -3.367 1.00 95.50 92 SER A N 1
ATOM 736 C CA . SER A 1 92 ? 8.215 -6.632 -2.329 1.00 95.50 92 SER A CA 1
ATOM 737 C C . SER A 1 92 ? 6.728 -6.305 -2.495 1.00 95.50 92 SER A C 1
ATOM 739 O O . SER A 1 92 ? 5.977 -6.394 -1.525 1.00 95.50 92 SER A O 1
ATOM 741 N N . VAL A 1 93 ? 6.278 -5.995 -3.715 1.00 96.19 93 VAL A N 1
ATOM 742 C CA . VAL A 1 93 ? 4.865 -5.685 -3.992 1.00 96.19 93 VAL A CA 1
ATOM 743 C C . VAL A 1 93 ? 3.987 -6.939 -3.994 1.00 96.19 93 VAL A C 1
ATOM 745 O O . VAL A 1 93 ? 2.846 -6.867 -3.548 1.00 96.19 93 VAL A O 1
ATOM 748 N N . ALA A 1 94 ? 4.505 -8.103 -4.394 1.00 95.38 94 ALA A N 1
ATOM 749 C CA . ALA A 1 94 ? 3.768 -9.367 -4.305 1.00 95.38 94 ALA A CA 1
ATOM 750 C C . ALA A 1 94 ? 3.390 -9.726 -2.856 1.00 95.38 94 ALA A C 1
ATOM 752 O O . ALA A 1 94 ? 2.300 -10.240 -2.611 1.00 95.38 94 ALA A O 1
ATOM 753 N N . ASN A 1 95 ? 4.250 -9.400 -1.887 1.00 95.44 95 ASN A N 1
ATOM 754 C CA . ASN A 1 95 ? 3.987 -9.652 -0.467 1.00 95.44 95 ASN A CA 1
ATOM 755 C C . ASN A 1 95 ? 3.085 -8.595 0.189 1.00 95.44 95 ASN A C 1
ATOM 757 O O . ASN A 1 95 ? 2.657 -8.769 1.331 1.00 95.44 95 ASN A O 1
ATOM 761 N N . MET A 1 96 ? 2.773 -7.507 -0.518 1.00 96.38 96 MET A N 1
ATOM 762 C CA . MET A 1 96 ? 2.054 -6.368 0.042 1.00 96.38 96 MET A CA 1
ATOM 763 C C . MET A 1 96 ? 0.662 -6.753 0.555 1.00 96.38 96 MET A C 1
ATOM 765 O O . MET A 1 96 ? 0.274 -6.314 1.631 1.00 96.38 96 MET A O 1
ATOM 769 N N . GLU A 1 97 ? -0.075 -7.616 -0.151 1.00 94.50 97 GLU A N 1
ATOM 770 C CA . GLU A 1 97 ? -1.385 -8.097 0.316 1.00 94.50 97 GLU A CA 1
ATOM 771 C C . GLU A 1 97 ? -1.282 -8.867 1.642 1.00 94.50 97 GLU A C 1
ATOM 773 O O . GLU A 1 97 ? -2.128 -8.698 2.522 1.00 94.50 97 GLU A O 1
ATOM 778 N N . ALA A 1 98 ? -0.246 -9.693 1.807 1.00 95.25 98 ALA A N 1
ATOM 779 C CA . ALA A 1 98 ? -0.029 -10.443 3.039 1.00 95.25 98 ALA A CA 1
ATOM 780 C C . ALA A 1 98 ? 0.282 -9.500 4.208 1.00 95.25 98 ALA A C 1
ATOM 782 O O . ALA A 1 98 ? -0.332 -9.625 5.266 1.00 95.25 98 ALA A O 1
ATOM 783 N N . TYR A 1 99 ? 1.157 -8.513 3.990 1.00 95.44 99 TYR A N 1
ATOM 784 C CA . TYR A 1 99 ? 1.456 -7.493 4.994 1.00 95.44 99 TYR A CA 1
ATOM 785 C C . TYR A 1 99 ? 0.206 -6.698 5.363 1.00 95.44 99 TYR A C 1
ATOM 787 O O . TYR A 1 99 ? -0.142 -6.642 6.533 1.00 95.44 99 TYR A O 1
ATOM 795 N N . MET A 1 100 ? -0.541 -6.178 4.385 1.00 94.25 100 MET A N 1
ATOM 796 C CA . MET A 1 100 ? -1.792 -5.448 4.632 1.00 94.25 100 MET A CA 1
ATOM 797 C C . MET A 1 100 ? -2.786 -6.275 5.460 1.00 94.25 100 MET A C 1
ATOM 799 O O . MET A 1 100 ? -3.412 -5.755 6.375 1.00 94.25 100 MET A O 1
ATOM 803 N N . ASN A 1 101 ? -2.924 -7.573 5.181 1.00 92.25 101 ASN A N 1
ATOM 804 C CA . ASN A 1 101 ? -3.837 -8.446 5.922 1.00 92.25 101 ASN A CA 1
ATOM 805 C C . ASN A 1 101 ? -3.398 -8.753 7.360 1.00 92.25 101 ASN A C 1
ATOM 807 O O . ASN A 1 101 ? -4.249 -9.141 8.161 1.00 92.25 101 ASN A O 1
ATOM 811 N N . ALA A 1 102 ? -2.116 -8.586 7.682 1.00 93.94 102 ALA A N 1
ATOM 812 C CA . ALA A 1 102 ? -1.601 -8.704 9.043 1.00 93.94 102 ALA A CA 1
ATOM 813 C C . ALA A 1 102 ? -1.811 -7.425 9.875 1.00 93.94 102 ALA A C 1
ATOM 815 O O . ALA A 1 102 ? -1.561 -7.436 11.078 1.00 93.94 102 ALA A O 1
ATOM 816 N N . ALA A 1 103 ? -2.260 -6.329 9.254 1.00 93.44 103 ALA A N 1
ATOM 817 C CA . ALA A 1 103 ? -2.416 -5.041 9.914 1.00 93.44 103 ALA A CA 1
ATOM 818 C C . ALA A 1 103 ? -3.548 -5.035 10.953 1.00 93.44 103 ALA A C 1
ATOM 820 O O . ALA A 1 103 ? -4.627 -5.603 10.739 1.00 93.44 103 ALA A O 1
ATOM 821 N N . ASP A 1 104 ? -3.331 -4.313 12.054 1.00 92.94 104 ASP A N 1
ATOM 822 C CA . ASP A 1 104 ? -4.332 -4.147 13.107 1.00 92.94 104 ASP A CA 1
ATOM 823 C C . ASP A 1 104 ? -5.452 -3.209 12.634 1.00 92.94 104 ASP A C 1
ATOM 825 O O . ASP A 1 104 ? -5.325 -1.981 12.599 1.00 92.94 104 ASP A O 1
ATOM 829 N N . SER A 1 105 ? -6.580 -3.815 12.269 1.00 91.00 105 SER A N 1
ATOM 830 C CA . SER A 1 105 ? -7.735 -3.104 11.723 1.00 91.00 105 SER A CA 1
ATOM 831 C C . SER A 1 105 ? -8.407 -2.168 12.732 1.00 91.00 105 SER A C 1
ATOM 833 O O . SER A 1 105 ? -9.020 -1.189 12.308 1.00 91.00 105 SER A O 1
ATOM 835 N N . GLU A 1 106 ? -8.312 -2.431 14.037 1.00 91.44 106 GLU A N 1
ATOM 836 C CA . GLU A 1 106 ? -8.918 -1.565 15.055 1.00 91.44 106 GLU A CA 1
ATOM 837 C C . GLU A 1 106 ? -8.069 -0.313 15.269 1.00 91.44 106 GLU A C 1
ATOM 839 O O . GLU A 1 106 ? -8.590 0.804 15.202 1.00 91.44 106 GLU A O 1
ATOM 844 N N . LYS A 1 107 ? -6.745 -0.476 15.373 1.00 93.06 107 LYS A N 1
ATOM 845 C CA . LYS A 1 107 ? -5.806 0.653 15.445 1.00 93.06 107 LYS A CA 1
ATOM 846 C C . LYS A 1 107 ? -5.881 1.545 14.201 1.00 93.06 107 LYS A C 1
ATOM 848 O O . LYS A 1 107 ? -5.807 2.771 14.299 1.00 93.06 107 LYS A O 1
ATOM 853 N N . ILE A 1 108 ? -6.086 0.948 13.024 1.00 93.44 108 ILE A N 1
ATOM 854 C CA . ILE A 1 108 ? -6.312 1.689 11.775 1.00 93.44 108 ILE A CA 1
ATOM 855 C C . ILE A 1 108 ? -7.594 2.531 11.853 1.00 93.44 108 ILE A C 1
ATOM 857 O O . ILE A 1 108 ? -7.555 3.717 11.529 1.00 93.44 108 ILE A O 1
ATOM 861 N N . LYS A 1 109 ? -8.726 1.963 12.295 1.00 90.31 109 LYS A N 1
ATOM 862 C CA . LYS A 1 109 ? -9.996 2.708 12.424 1.00 90.31 109 LYS A CA 1
ATOM 863 C C . LYS A 1 109 ? -9.865 3.906 13.359 1.00 90.31 109 LYS A C 1
ATOM 865 O O . LYS A 1 109 ? -10.346 4.990 13.025 1.00 90.31 109 LYS A O 1
ATOM 870 N N . GLU A 1 110 ? -9.204 3.714 14.498 1.00 90.56 110 GLU A N 1
ATOM 871 C CA . GLU A 1 110 ? -8.958 4.779 15.470 1.00 90.56 110 GLU A CA 1
ATOM 872 C C . GLU A 1 110 ? -8.164 5.926 14.833 1.00 90.56 110 GLU A C 1
ATOM 874 O O . GLU A 1 110 ? -8.596 7.079 14.862 1.00 90.56 110 GLU A O 1
ATOM 879 N N . LYS A 1 111 ? -7.056 5.613 14.154 1.00 90.25 111 LYS A N 1
ATOM 880 C CA . LYS A 1 111 ? -6.230 6.620 13.478 1.00 90.25 111 LYS A CA 1
ATOM 881 C C . LYS A 1 111 ? -6.940 7.333 12.334 1.00 90.25 111 LYS A C 1
ATOM 883 O O . LYS A 1 111 ? -6.774 8.537 12.169 1.00 90.25 111 LYS A O 1
ATOM 888 N N . ILE A 1 112 ? -7.765 6.634 11.555 1.00 89.06 112 ILE A N 1
ATOM 889 C CA . ILE A 1 112 ? -8.552 7.276 10.494 1.00 89.06 112 ILE A CA 1
ATOM 890 C C . ILE A 1 112 ? -9.450 8.366 11.082 1.00 89.06 112 ILE A C 1
ATOM 892 O O . ILE A 1 112 ? -9.516 9.463 10.529 1.00 89.06 112 ILE A O 1
ATOM 896 N N . SER A 1 113 ? -10.105 8.093 12.214 1.00 82.50 113 SER A N 1
ATOM 897 C CA . SER A 1 113 ? -11.028 9.046 12.840 1.00 82.50 113 SER A CA 1
ATOM 898 C C . SER A 1 113 ? -10.357 10.350 13.297 1.00 82.50 113 SER A C 1
ATOM 900 O O . SER A 1 113 ? -11.021 11.381 13.376 1.00 82.50 113 SER A O 1
ATOM 902 N N . THR A 1 114 ? -9.040 10.328 13.521 1.00 84.50 114 THR A N 1
ATOM 903 C CA . THR A 1 114 ? -8.233 11.484 13.946 1.00 84.50 114 THR A CA 1
ATOM 904 C C . THR A 1 114 ? -7.352 12.064 12.832 1.00 84.50 114 THR A C 1
ATOM 906 O O . THR A 1 114 ? -6.763 13.126 13.012 1.00 84.50 114 THR A O 1
ATOM 909 N N . SER A 1 115 ? -7.299 11.421 11.660 1.00 80.06 115 SER A N 1
ATOM 910 C CA . SER A 1 115 ? -6.418 11.779 10.532 1.00 80.06 115 SER A CA 1
ATOM 911 C C . SER A 1 115 ? -6.816 13.035 9.746 1.00 80.06 115 SER A C 1
ATOM 913 O O . SER A 1 115 ? -6.082 13.463 8.859 1.00 80.06 115 SER A O 1
ATOM 915 N N . GLY A 1 116 ? -7.994 13.609 10.008 1.00 76.06 116 GLY A N 1
ATOM 916 C CA . GLY A 1 116 ? -8.521 14.742 9.238 1.00 76.06 116 GLY A CA 1
ATOM 917 C C . GLY A 1 116 ? -9.022 14.385 7.829 1.00 76.06 116 GLY A C 1
ATOM 918 O O . GLY A 1 116 ? -9.482 15.274 7.113 1.00 76.06 116 GLY A O 1
ATOM 919 N N . LEU A 1 117 ? -8.985 13.105 7.430 1.00 82.25 117 LEU A N 1
ATOM 920 C CA . LEU A 1 117 ? -9.577 12.637 6.175 1.00 82.25 117 LEU A CA 1
ATOM 921 C C . LEU A 1 117 ? -11.095 12.871 6.165 1.00 82.25 117 LEU A C 1
ATOM 923 O O . LEU A 1 117 ? -11.810 12.467 7.085 1.00 82.25 117 LEU A O 1
ATOM 927 N N . GLN A 1 118 ? -11.608 13.471 5.088 1.00 74.38 118 GLN A N 1
ATOM 928 C CA . GLN A 1 118 ? -13.046 13.647 4.913 1.00 74.38 118 GLN A CA 1
ATOM 929 C C . GLN A 1 118 ? -13.679 12.346 4.410 1.00 74.38 118 GLN A C 1
ATOM 931 O O . GLN A 1 118 ? -13.630 11.990 3.229 1.00 74.38 118 GLN A O 1
ATOM 936 N N . ILE A 1 119 ? -14.313 11.619 5.327 1.00 72.06 119 ILE A N 1
ATOM 937 C CA . ILE A 1 119 ? -15.121 10.451 4.980 1.00 72.06 119 ILE A CA 1
ATOM 938 C C . ILE A 1 119 ? -16.515 10.936 4.602 1.00 72.06 119 ILE A C 1
ATOM 940 O O . ILE A 1 119 ? -17.297 11.373 5.447 1.00 72.06 119 ILE A O 1
ATOM 944 N N . THR A 1 120 ? -16.842 10.836 3.318 1.00 67.56 120 THR A N 1
ATOM 945 C CA . THR A 1 120 ? -18.205 11.060 2.852 1.00 67.56 120 THR A CA 1
ATOM 946 C C . THR A 1 120 ? -19.007 9.787 3.077 1.00 67.56 120 THR A C 1
ATOM 948 O O . THR A 1 120 ? -18.867 8.792 2.359 1.00 67.56 120 THR A O 1
ATOM 951 N N . TYR A 1 121 ? -19.882 9.828 4.078 1.00 59.69 121 TYR A N 1
ATOM 952 C CA . TYR A 1 121 ? -20.866 8.785 4.349 1.00 59.69 121 TYR A CA 1
ATOM 953 C C . TYR A 1 121 ? -22.045 8.895 3.380 1.00 59.69 121 TYR A C 1
ATOM 955 O O . TYR A 1 121 ? -23.183 9.149 3.770 1.00 59.69 121 TYR A O 1
ATOM 963 N N . SER A 1 122 ? -21.793 8.721 2.089 1.00 56.56 122 SER A N 1
ATOM 964 C CA . SER A 1 122 ? -22.865 8.351 1.179 1.00 56.56 122 SER A CA 1
ATOM 965 C C . SER A 1 122 ? -23.012 6.836 1.280 1.00 56.56 122 SER A C 1
ATOM 967 O O . SER A 1 122 ? -22.034 6.117 1.101 1.00 56.56 122 SER A O 1
ATOM 969 N N . LYS A 1 123 ? -24.215 6.326 1.589 1.00 55.69 123 LYS A N 1
ATOM 970 C CA . LYS A 1 123 ? -24.542 4.901 1.400 1.00 55.69 123 LYS A CA 1
ATOM 971 C C . LYS A 1 123 ? -24.524 4.621 -0.104 1.00 55.69 123 LYS A C 1
ATOM 973 O O . LYS A 1 123 ? -25.575 4.478 -0.725 1.00 55.69 123 LYS A O 1
ATOM 978 N N . ASN A 1 124 ? -23.337 4.616 -0.701 1.00 61.03 124 ASN A N 1
ATOM 979 C CA . ASN A 1 124 ? -23.162 4.277 -2.094 1.00 61.03 124 ASN A CA 1
ATOM 980 C C . ASN A 1 124 ? -23.482 2.800 -2.198 1.00 61.03 124 ASN A C 1
ATOM 982 O O . ASN A 1 124 ? -22.851 1.955 -1.563 1.00 61.03 124 ASN A O 1
ATOM 986 N N . ILE A 1 125 ? -24.543 2.527 -2.940 1.00 67.31 125 ILE A N 1
ATOM 987 C CA . ILE A 1 125 ? -25.016 1.187 -3.194 1.00 67.31 125 ILE A CA 1
ATOM 988 C C . ILE A 1 125 ? -24.635 0.860 -4.625 1.00 67.31 125 ILE A C 1
ATOM 990 O O . ILE A 1 125 ? -25.162 1.458 -5.562 1.00 67.31 125 ILE A O 1
ATOM 994 N N . VAL A 1 126 ? -23.750 -0.116 -4.790 1.00 68.31 126 VAL A N 1
ATOM 995 C CA . VAL A 1 126 ? -23.495 -0.716 -6.098 1.00 68.31 126 VAL A CA 1
ATOM 996 C C . VAL A 1 126 ? -24.244 -2.038 -6.166 1.00 68.31 126 VAL A C 1
ATOM 998 O O . VAL A 1 126 ? -24.159 -2.866 -5.255 1.00 68.31 126 VAL A O 1
ATOM 1001 N N . LYS A 1 127 ? -25.009 -2.217 -7.246 1.00 67.75 127 LYS A N 1
ATOM 1002 C CA . LYS A 1 127 ? -25.664 -3.482 -7.580 1.00 67.75 127 LYS A CA 1
ATOM 1003 C C . LYS A 1 127 ? -24.867 -4.198 -8.662 1.00 67.75 127 LYS A C 1
ATOM 1005 O O . LYS A 1 127 ? -24.617 -3.621 -9.716 1.00 67.75 127 LYS A O 1
ATOM 1010 N N . ILE A 1 128 ? -24.506 -5.452 -8.404 1.00 66.62 128 ILE A N 1
ATOM 1011 C CA . ILE A 1 128 ? -23.909 -6.352 -9.397 1.00 66.62 128 ILE A CA 1
ATOM 1012 C C . ILE A 1 128 ? -24.805 -7.586 -9.471 1.00 66.62 128 ILE A C 1
ATOM 1014 O O . ILE A 1 128 ? -24.860 -8.387 -8.536 1.00 66.62 128 ILE A O 1
ATOM 1018 N N . GLY A 1 129 ? -25.566 -7.707 -10.560 1.00 78.25 129 GLY A N 1
ATOM 1019 C CA . GLY A 1 129 ? -26.645 -8.690 -10.649 1.00 78.25 129 GLY A CA 1
ATOM 1020 C C . GLY A 1 129 ? -27.664 -8.493 -9.520 1.00 78.25 129 GLY A C 1
ATOM 1021 O O . GLY A 1 129 ? -28.206 -7.401 -9.356 1.00 78.25 129 GLY A O 1
ATOM 1022 N N . ASN A 1 130 ? -27.881 -9.538 -8.717 1.00 74.25 130 ASN A N 1
ATOM 1023 C CA . ASN A 1 130 ? -28.805 -9.519 -7.574 1.00 74.25 130 ASN A CA 1
ATOM 1024 C C . ASN A 1 130 ? -28.142 -9.131 -6.240 1.00 74.25 130 ASN A C 1
ATOM 1026 O O . ASN A 1 130 ? -28.815 -9.098 -5.212 1.00 74.25 130 ASN A O 1
ATOM 1030 N N . TYR A 1 131 ? -26.837 -8.848 -6.235 1.00 57.16 131 TYR A N 1
ATOM 1031 C CA . TYR A 1 131 ? -26.090 -8.528 -5.019 1.00 57.16 131 TYR A CA 1
ATOM 1032 C C . TYR A 1 131 ? -25.975 -7.021 -4.815 1.00 57.16 131 TYR A C 1
ATOM 1034 O O . TYR A 1 131 ? -25.783 -6.265 -5.770 1.00 57.16 131 TYR A O 1
ATOM 1042 N N . GLN A 1 132 ? -26.070 -6.596 -3.555 1.00 73.62 132 GLN A N 1
ATOM 1043 C CA . GLN A 1 132 ? -25.995 -5.201 -3.145 1.00 73.62 132 GLN A CA 1
ATOM 1044 C C . GLN A 1 132 ? -24.801 -4.986 -2.211 1.00 73.62 132 GLN A C 1
ATOM 1046 O O . GLN A 1 132 ? -24.692 -5.651 -1.184 1.00 73.62 132 GLN A O 1
ATOM 1051 N N . PHE A 1 133 ? -23.941 -4.026 -2.546 1.00 68.31 133 PHE A N 1
ATOM 1052 C CA . PHE A 1 133 ? -22.758 -3.678 -1.761 1.00 68.31 133 PHE A CA 1
ATOM 1053 C C . PHE A 1 133 ? -22.851 -2.226 -1.302 1.00 68.31 133 PHE A C 1
ATOM 1055 O O . PHE A 1 133 ? -23.070 -1.338 -2.124 1.00 68.31 133 PHE A O 1
ATOM 1062 N N . SER A 1 134 ? -22.693 -1.992 0.001 1.00 71.69 134 SER A N 1
ATOM 1063 C CA . SER A 1 134 ? -22.655 -0.655 0.599 1.00 71.69 134 SER A CA 1
ATOM 1064 C C . SER A 1 134 ? -21.235 -0.286 1.017 1.00 71.69 134 SER A C 1
ATOM 1066 O O . SER A 1 134 ?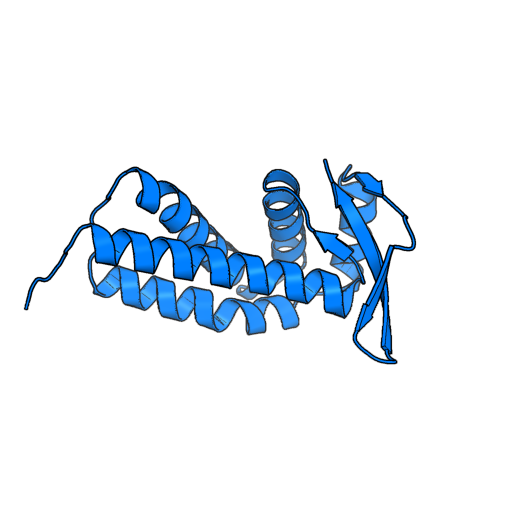 -20.598 -1.060 1.737 1.00 71.69 134 SER A O 1
ATOM 1068 N N . PHE A 1 135 ? -20.773 0.900 0.629 1.00 67.38 135 PHE A N 1
ATOM 1069 C CA . PHE A 1 135 ? -19.479 1.449 1.043 1.00 67.38 135 PHE A CA 1
ATOM 1070 C C . PHE A 1 135 ? -19.555 2.969 1.231 1.00 67.38 135 PHE A C 1
ATOM 1072 O O . PHE A 1 135 ? -20.391 3.630 0.615 1.00 67.38 135 PHE A O 1
ATOM 1079 N N . ASN A 1 136 ? -18.672 3.510 2.074 1.00 72.06 136 ASN A N 1
ATOM 1080 C CA . ASN A 1 136 ? -18.452 4.952 2.215 1.00 72.06 136 ASN A CA 1
ATOM 1081 C C . ASN A 1 136 ? -17.297 5.384 1.310 1.00 72.06 136 ASN A C 1
ATOM 1083 O O . ASN A 1 136 ? -16.417 4.578 1.018 1.00 72.06 136 ASN A O 1
ATOM 1087 N N . LYS A 1 137 ? -17.257 6.654 0.904 1.00 69.56 137 LYS A N 1
ATOM 1088 C CA . LYS A 1 137 ? -16.183 7.184 0.058 1.00 69.56 137 LYS A CA 1
ATOM 1089 C C . LYS A 1 137 ? -15.227 8.044 0.878 1.00 69.56 137 LYS A C 1
ATOM 1091 O O . LYS A 1 137 ? -15.664 8.914 1.627 1.00 69.56 137 LYS A O 1
ATOM 1096 N N . VAL A 1 138 ? -13.928 7.835 0.704 1.00 66.88 138 VAL A N 1
ATOM 1097 C CA . VAL A 1 138 ? -12.875 8.690 1.260 1.00 66.88 138 VAL A CA 1
ATOM 1098 C C . VAL A 1 138 ? -12.391 9.639 0.167 1.00 66.88 138 VAL A C 1
ATOM 1100 O O . VAL A 1 138 ? -12.020 9.202 -0.930 1.00 66.88 138 VAL A O 1
ATOM 1103 N N . ALA A 1 139 ? -12.428 10.934 0.472 1.00 62.12 139 ALA A N 1
ATOM 1104 C CA . ALA A 1 139 ? -11.926 12.011 -0.368 1.00 62.12 139 ALA A CA 1
ATOM 1105 C C . ALA A 1 139 ? -11.148 13.018 0.495 1.00 62.12 139 ALA A C 1
ATOM 1107 O O . ALA A 1 139 ? -11.253 13.014 1.723 1.00 62.12 139 ALA A O 1
ATOM 1108 N N . HIS A 1 140 ? -10.355 13.859 -0.160 1.00 50.62 140 HIS A N 1
ATOM 1109 C CA . HIS A 1 140 ? -9.698 15.009 0.447 1.00 50.62 140 HIS A CA 1
ATOM 1110 C C . HIS A 1 140 ? -9.964 16.235 -0.425 1.00 50.62 140 HIS A C 1
ATOM 1112 O O . HIS A 1 140 ? -10.011 16.055 -1.664 1.00 50.62 140 HIS A O 1
#

Organism: Caenorhabditis elegans (NCBI:txid6239)

Foldseek 3Di:
DPQDDLVVLLVLLVVLLVLLVCLQQVLCCVLPLEHEDDDVSSVLLLVLQLVQDPDCLSVLLVVLNVLSVVSVVCSVVSDDDHPVNSVVNVVSSVCNNVSSVVGDSVSSVVCVVVSPWDWAPDQDWDDDPPDTRGGIYTDD

InterPro domains:
  IPR061281 Protein of unknown function DUF272 [PTHR21516] (1-121)